Protein AF-A0A1X0HS74-F1 (afdb_monomer_lite)

pLDDT: mean 95.45, std 2.91, range [83.06, 98.19]

Organism: NCBI:txid590652

InterPro domains:
  IPR009014 Transketolase C-terminal/Pyruvate-ferredoxin oxidoreductase domain II [G3DSA:3.40.50.920] (49-81)
  IPR009014 Transketolase C-terminal/Pyruvate-ferredoxin oxidoreductase domain II [SSF52922] (53-80)
  IPR029061 Thiamin diphosphate-binding fold [SSF52518] (2-59)

Structure (mmCIF, N/CA/C/O backbone):
data_AF-A0A1X0HS74-F1
#
_entry.id   AF-A0A1X0HS74-F1
#
loop_
_atom_site.group_PDB
_atom_site.id
_atom_site.type_symbol
_atom_site.label_atom_id
_atom_site.label_alt_id
_atom_site.label_comp_id
_atom_site.label_asym_id
_atom_site.label_entity_id
_atom_site.label_seq_id
_atom_site.pdbx_PDB_ins_code
_atom_site.Cartn_x
_atom_site.Cartn_y
_atom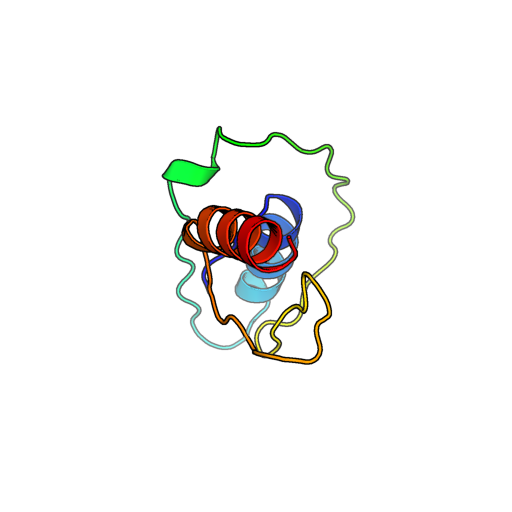_site.Cartn_z
_atom_site.occupancy
_atom_site.B_iso_or_equiv
_atom_site.auth_seq_id
_atom_site.auth_comp_id
_atom_site.auth_asym_id
_atom_site.auth_atom_id
_atom_site.pdbx_PDB_model_num
ATOM 1 N N . LEU A 1 1 ? 0.073 3.756 -7.728 1.00 94.06 1 LEU A N 1
ATOM 2 C CA . LEU A 1 1 ? 0.196 3.058 -6.423 1.00 94.06 1 LEU A CA 1
ATOM 3 C C . LEU A 1 1 ? 0.692 4.025 -5.355 1.00 94.06 1 LEU A C 1
ATOM 5 O O . LEU A 1 1 ? 1.518 4.873 -5.674 1.00 94.06 1 LEU A O 1
ATOM 9 N N . VAL A 1 2 ? 0.192 3.921 -4.117 1.00 96.88 2 VAL A N 1
ATOM 10 C CA . VAL A 1 2 ? 0.589 4.798 -2.994 1.00 96.88 2 VAL A CA 1
ATOM 11 C C . VAL A 1 2 ? 0.781 3.956 -1.718 1.00 96.88 2 VAL A C 1
ATOM 13 O O . VAL A 1 2 ? -0.204 3.656 -1.035 1.00 96.88 2 VAL A O 1
ATOM 16 N N . PRO A 1 3 ? 2.010 3.519 -1.383 1.00 96.38 3 PRO A N 1
ATOM 17 C CA . PRO A 1 3 ? 2.245 2.639 -0.242 1.00 96.38 3 PRO A CA 1
ATOM 18 C C . PRO A 1 3 ? 2.091 3.372 1.096 1.00 96.38 3 PRO A C 1
ATOM 20 O O . PRO A 1 3 ? 2.361 4.566 1.207 1.00 96.38 3 PRO A O 1
ATOM 23 N N . SER A 1 4 ? 1.694 2.634 2.136 1.00 95.25 4 SER A N 1
ATOM 24 C CA . SER A 1 4 ? 1.469 3.185 3.483 1.00 95.25 4 SER A CA 1
ATOM 25 C C . SER A 1 4 ? 2.361 2.578 4.578 1.00 95.25 4 SER A C 1
ATOM 27 O O . SER A 1 4 ? 2.217 2.923 5.748 1.00 95.25 4 SER A O 1
ATOM 29 N N . SER A 1 5 ? 3.245 1.638 4.233 1.00 94.31 5 SER A N 1
ATOM 30 C CA . SER A 1 5 ? 4.224 1.033 5.148 1.00 94.31 5 SER A CA 1
ATOM 31 C C . SER A 1 5 ? 5.467 0.565 4.378 1.00 94.31 5 SER A C 1
ATOM 33 O O . SER A 1 5 ? 5.353 0.328 3.173 1.00 94.31 5 SER A O 1
ATOM 35 N N . PRO A 1 6 ? 6.626 0.377 5.041 1.00 95.12 6 PRO A N 1
ATOM 36 C CA . PRO A 1 6 ? 7.832 -0.151 4.400 1.00 95.12 6 PRO A CA 1
ATOM 37 C C . PRO A 1 6 ? 7.600 -1.484 3.674 1.00 95.12 6 PRO A C 1
ATOM 39 O O . PRO A 1 6 ? 7.947 -1.611 2.504 1.00 95.12 6 PRO A O 1
ATOM 42 N N . ALA A 1 7 ? 6.919 -2.441 4.313 1.00 94.19 7 ALA A N 1
ATOM 43 C CA . ALA A 1 7 ? 6.615 -3.736 3.697 1.00 94.19 7 ALA A CA 1
ATOM 44 C C . ALA A 1 7 ? 5.730 -3.613 2.443 1.00 94.19 7 ALA A C 1
ATOM 46 O O . ALA A 1 7 ? 5.937 -4.323 1.461 1.00 94.19 7 ALA A O 1
ATOM 47 N N . ARG A 1 8 ? 4.762 -2.683 2.446 1.00 94.81 8 ARG A N 1
ATOM 48 C CA . ARG A 1 8 ? 3.938 -2.409 1.259 1.00 94.81 8 ARG A CA 1
ATOM 49 C C . ARG A 1 8 ? 4.732 -1.708 0.173 1.00 94.81 8 ARG A C 1
ATOM 51 O O . ARG A 1 8 ? 4.566 -2.055 -0.986 1.00 94.81 8 ARG A O 1
ATOM 58 N N . ALA A 1 9 ? 5.577 -0.744 0.537 1.00 96.12 9 ALA A N 1
ATOM 59 C CA . ALA A 1 9 ? 6.436 -0.051 -0.413 1.00 96.12 9 ALA A CA 1
ATOM 60 C C . ALA A 1 9 ? 7.335 -1.046 -1.153 1.00 96.12 9 ALA A C 1
ATOM 62 O O . ALA A 1 9 ? 7.347 -1.033 -2.375 1.00 96.12 9 ALA A O 1
ATOM 63 N N . TYR A 1 10 ? 7.976 -1.962 -0.424 1.00 96.38 10 TYR A N 1
ATOM 64 C CA . TYR A 1 10 ? 8.807 -3.016 -1.002 1.00 96.38 10 TYR A CA 1
ATOM 65 C C . TYR A 1 10 ? 8.037 -3.902 -1.987 1.00 96.38 10 TYR A C 1
ATOM 67 O O . TYR A 1 10 ? 8.352 -3.933 -3.174 1.00 96.38 10 TYR A O 1
ATOM 75 N N . GLY A 1 11 ? 6.987 -4.581 -1.519 1.00 97.19 11 GLY A N 1
ATOM 76 C CA . GLY A 1 11 ? 6.313 -5.570 -2.356 1.00 97.19 11 GLY A CA 1
ATOM 77 C C . GLY A 1 11 ? 5.508 -4.972 -3.511 1.00 97.19 11 GLY A C 1
ATOM 78 O O . GLY A 1 11 ? 5.429 -5.588 -4.573 1.00 97.19 11 GLY A O 1
ATOM 79 N N . LEU A 1 12 ? 4.932 -3.774 -3.336 1.00 97.50 12 LEU A N 1
ATOM 80 C CA . LEU A 1 12 ? 4.214 -3.080 -4.411 1.00 97.50 12 LEU A CA 1
ATOM 81 C C . LEU A 1 12 ? 5.169 -2.467 -5.438 1.00 97.50 12 LEU A C 1
ATOM 83 O O . LEU A 1 12 ? 4.816 -2.419 -6.609 1.00 97.50 12 LEU A O 1
ATOM 87 N N . LEU A 1 13 ? 6.356 -2.002 -5.030 1.00 97.81 13 LEU A N 1
ATOM 88 C CA . LEU A 1 13 ? 7.348 -1.486 -5.974 1.00 97.81 13 LEU A CA 1
ATOM 89 C C . LEU A 1 13 ? 7.922 -2.614 -6.834 1.00 97.81 13 LEU A C 1
ATOM 91 O O . LEU A 1 13 ? 8.016 -2.451 -8.044 1.00 97.81 13 LEU A O 1
ATOM 95 N N . LEU A 1 14 ? 8.241 -3.768 -6.237 1.00 98.12 14 LEU A N 1
ATOM 96 C CA . LEU A 1 14 ? 8.668 -4.944 -7.004 1.00 98.12 14 LEU A CA 1
ATOM 97 C C . LEU A 1 14 ? 7.604 -5.371 -8.018 1.00 98.12 14 LEU A C 1
ATOM 99 O O . LEU A 1 14 ? 7.921 -5.605 -9.177 1.00 98.12 14 LEU A O 1
ATOM 103 N N . ALA A 1 15 ? 6.338 -5.420 -7.599 1.00 98.06 15 ALA A N 1
ATOM 104 C CA . ALA A 1 15 ? 5.241 -5.743 -8.503 1.00 98.06 15 ALA A CA 1
ATOM 105 C C . ALA A 1 15 ? 5.069 -4.691 -9.613 1.00 98.06 15 ALA A C 1
ATOM 107 O 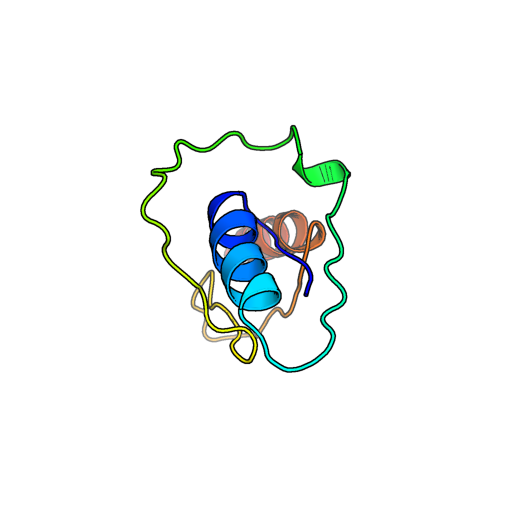O . ALA A 1 15 ? 4.831 -5.060 -10.752 1.00 98.06 15 ALA A O 1
ATOM 108 N N . ALA A 1 16 ? 5.243 -3.402 -9.306 1.00 98.19 16 ALA A N 1
ATOM 109 C CA . ALA A 1 16 ? 5.182 -2.324 -10.293 1.00 98.19 16 ALA A CA 1
ATOM 110 C C . ALA A 1 16 ? 6.326 -2.366 -11.319 1.00 98.19 16 ALA A C 1
ATOM 112 O O . ALA A 1 16 ? 6.131 -1.944 -12.451 1.00 98.19 16 ALA A O 1
ATOM 113 N N . ILE A 1 17 ? 7.512 -2.840 -10.922 1.00 98.00 17 ILE A N 1
ATOM 114 C CA . ILE A 1 17 ? 8.654 -3.047 -11.827 1.00 98.00 17 ILE A CA 1
ATOM 115 C C . ILE A 1 17 ? 8.380 -4.204 -12.795 1.00 98.00 17 ILE A C 1
ATOM 117 O O . ILE A 1 17 ? 8.777 -4.130 -13.955 1.00 98.00 17 ILE A O 1
ATOM 121 N N . ASP A 1 18 ? 7.721 -5.261 -12.314 1.00 97.50 18 ASP A N 1
ATOM 122 C CA . ASP A 1 18 ? 7.418 -6.465 -13.095 1.00 97.50 18 ASP A CA 1
ATOM 123 C C . ASP A 1 18 ? 6.168 -6.307 -13.995 1.00 97.50 18 ASP A C 1
ATOM 125 O O . ASP A 1 18 ? 5.897 -7.180 -14.823 1.00 97.50 18 ASP A O 1
ATOM 129 N N . ASP A 1 19 ? 5.392 -5.230 -13.832 1.00 97.69 19 ASP A N 1
ATOM 130 C CA . ASP A 1 19 ? 4.127 -5.020 -14.541 1.00 97.69 19 ASP A CA 1
ATOM 131 C C . ASP A 1 19 ? 4.354 -4.674 -16.031 1.00 97.69 19 ASP A C 1
ATOM 133 O O . ASP A 1 19 ? 5.228 -3.859 -16.350 1.00 97.69 19 ASP A O 1
ATOM 137 N N . PRO A 1 20 ? 3.606 -5.288 -16.973 1.00 97.81 20 PRO A N 1
ATOM 138 C CA . PRO A 1 20 ? 3.735 -4.980 -18.397 1.00 97.81 20 PRO A CA 1
ATOM 139 C C . PRO A 1 20 ? 3.226 -3.578 -18.773 1.00 97.81 20 PRO A C 1
ATOM 141 O O . PRO A 1 20 ? 3.594 -3.075 -19.838 1.00 97.81 20 PRO A O 1
ATOM 144 N N . ASP A 1 21 ? 2.394 -2.957 -17.934 1.00 97.94 21 ASP A N 1
ATOM 145 C CA . ASP A 1 21 ? 1.822 -1.634 -18.142 1.00 97.94 21 ASP A CA 1
ATOM 146 C C . ASP A 1 21 ? 2.602 -0.550 -17.368 1.00 97.94 21 ASP A C 1
ATOM 148 O O . ASP A 1 21 ? 3.216 -0.802 -16.330 1.00 97.94 21 ASP A O 1
ATOM 152 N N . PRO A 1 22 ? 2.603 0.713 -17.835 1.00 97.94 22 PRO A N 1
ATOM 153 C CA . PRO A 1 22 ? 3.285 1.790 -17.127 1.00 97.94 22 PRO A CA 1
ATOM 154 C C . PRO A 1 22 ? 2.631 2.087 -15.768 1.00 97.94 22 PRO A C 1
ATOM 156 O O . PRO A 1 22 ? 1.465 2.480 -15.691 1.00 97.94 22 PRO A O 1
ATOM 159 N N . VAL A 1 23 ? 3.420 2.012 -14.691 1.00 98.00 23 VAL A N 1
ATOM 160 C CA . VAL A 1 23 ? 2.949 2.266 -13.322 1.00 98.00 23 VAL A CA 1
ATOM 161 C C . VAL A 1 2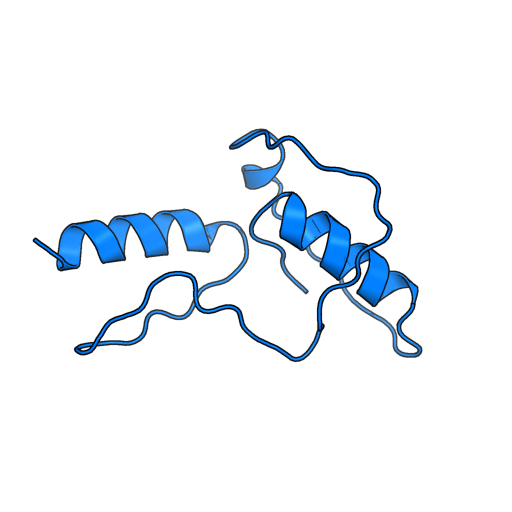3 ? 3.499 3.578 -12.757 1.00 98.00 23 VAL A C 1
ATOM 163 O O . VAL A 1 23 ? 4.706 3.801 -12.690 1.00 98.00 23 VAL A O 1
ATOM 166 N N . ILE A 1 24 ? 2.606 4.437 -12.251 1.00 98.12 24 ILE A N 1
ATOM 167 C CA . ILE A 1 24 ? 2.982 5.602 -11.436 1.00 98.12 24 ILE A CA 1
ATOM 168 C C . ILE A 1 24 ? 3.018 5.195 -9.960 1.00 98.12 24 ILE A C 1
ATOM 170 O O . ILE A 1 24 ? 1.991 4.835 -9.369 1.00 98.12 24 ILE A O 1
ATOM 174 N N . PHE A 1 25 ? 4.195 5.299 -9.345 1.00 98.06 25 PHE A N 1
ATOM 175 C CA . PHE A 1 25 ? 4.420 5.008 -7.931 1.00 98.06 25 PHE A CA 1
ATOM 176 C C . PHE A 1 25 ? 4.644 6.310 -7.149 1.00 98.06 25 PHE A C 1
ATOM 178 O O . PHE A 1 25 ? 5.599 7.037 -7.402 1.00 98.06 25 PHE A O 1
ATOM 185 N N . LEU A 1 26 ? 3.737 6.641 -6.225 1.00 97.81 26 LEU A N 1
ATOM 186 C CA . LEU A 1 26 ? 3.797 7.876 -5.441 1.00 97.81 26 LEU A CA 1
ATOM 187 C C . LEU A 1 26 ? 4.279 7.562 -4.029 1.00 97.81 26 LEU A C 1
ATOM 189 O O . LEU A 1 26 ? 3.531 6.992 -3.238 1.00 97.81 26 LEU A O 1
ATOM 193 N N . GLU A 1 27 ? 5.505 7.960 -3.704 1.00 96.94 27 GLU A N 1
ATOM 194 C CA . GLU A 1 27 ? 6.128 7.710 -2.402 1.00 96.94 27 GLU A CA 1
ATOM 195 C C . GLU A 1 27 ? 5.813 8.852 -1.421 1.00 96.94 27 GLU A C 1
ATOM 197 O O . GLU A 1 27 ? 6.312 9.970 -1.594 1.00 96.94 27 GLU A O 1
ATOM 202 N N . PRO A 1 28 ? 4.983 8.635 -0.378 1.00 94.62 28 PRO A N 1
ATOM 203 C CA . PRO A 1 28 ? 4.638 9.705 0.548 1.00 94.62 28 PRO A CA 1
ATOM 204 C C . PRO A 1 28 ? 5.854 10.068 1.405 1.00 94.62 28 PRO A C 1
ATOM 206 O O . PRO A 1 28 ? 6.207 9.346 2.338 1.00 94.62 28 PRO A O 1
ATOM 209 N N . THR A 1 29 ? 6.466 11.221 1.132 1.00 93.69 29 THR A N 1
ATOM 210 C CA . THR A 1 29 ? 7.716 11.663 1.780 1.00 93.69 29 THR A CA 1
ATOM 211 C C . THR A 1 29 ? 7.639 11.688 3.306 1.00 93.69 29 THR A C 1
ATOM 213 O O . THR A 1 29 ? 8.620 11.389 3.987 1.00 93.69 29 THR A O 1
ATOM 216 N N . ARG A 1 30 ? 6.451 11.970 3.856 1.00 93.69 30 ARG A N 1
ATOM 217 C CA . ARG A 1 30 ? 6.177 11.947 5.300 1.00 93.69 30 ARG A CA 1
ATOM 218 C C . ARG A 1 30 ? 6.463 10.584 5.949 1.00 93.69 30 ARG A C 1
ATOM 220 O O . ARG A 1 30 ? 6.794 10.547 7.127 1.00 93.69 30 ARG A O 1
ATOM 227 N N . LEU A 1 31 ? 6.347 9.479 5.208 1.00 93.31 31 LEU A N 1
ATOM 228 C CA . LEU A 1 31 ? 6.492 8.124 5.747 1.00 93.31 31 LEU A CA 1
ATOM 229 C C . LEU A 1 31 ? 7.940 7.619 5.801 1.00 93.31 31 LEU A C 1
ATOM 231 O O . LEU A 1 31 ? 8.210 6.724 6.599 1.00 93.31 31 LEU A O 1
ATOM 235 N N . TYR A 1 32 ? 8.880 8.193 5.037 1.00 92.56 32 TYR A N 1
ATOM 236 C CA . TYR A 1 32 ? 10.250 7.657 4.920 1.00 92.56 32 TYR A CA 1
ATOM 237 C C . TYR A 1 32 ? 10.981 7.471 6.253 1.00 92.56 32 TYR A C 1
ATOM 239 O O . TYR A 1 32 ? 11.811 6.578 6.382 1.00 92.56 32 TYR A O 1
ATOM 247 N N . ARG A 1 33 ? 10.712 8.338 7.234 1.00 91.12 33 ARG A N 1
ATOM 248 C CA . ARG A 1 33 ? 11.409 8.348 8.533 1.00 91.12 33 ARG A CA 1
ATOM 249 C C . ARG A 1 33 ? 10.472 8.143 9.720 1.00 91.12 33 ARG A C 1
ATOM 251 O O . ARG A 1 33 ? 10.898 8.297 10.857 1.00 91.12 33 ARG A O 1
ATOM 258 N N . MET A 1 34 ? 9.200 7.842 9.460 1.00 88.88 34 MET A N 1
ATOM 259 C CA . MET A 1 34 ? 8.173 7.833 10.500 1.00 88.88 34 MET A CA 1
ATOM 260 C C . MET A 1 34 ? 8.161 6.533 11.307 1.00 88.88 34 MET A C 1
ATOM 262 O O . MET A 1 34 ? 8.009 6.582 12.521 1.00 88.88 34 MET A O 1
ATOM 266 N N . ASN A 1 35 ? 8.302 5.377 10.651 1.00 83.06 35 ASN A N 1
ATOM 267 C CA . ASN A 1 35 ? 8.202 4.080 11.319 1.00 83.06 35 ASN A CA 1
ATOM 268 C C . ASN A 1 35 ? 9.144 3.044 10.676 1.00 83.06 35 ASN A C 1
ATOM 270 O O . ASN A 1 35 ? 8.730 2.350 9.741 1.00 83.06 35 ASN A O 1
ATOM 274 N N . PRO A 1 36 ? 10.413 2.958 11.116 1.00 86.75 36 PRO A N 1
ATOM 275 C CA . PRO A 1 36 ? 11.341 1.951 10.618 1.00 86.75 36 PRO A CA 1
ATOM 276 C C . PRO A 1 36 ? 10.849 0.551 10.999 1.00 86.75 36 PRO A C 1
ATOM 278 O O . PRO A 1 36 ? 10.450 0.306 12.135 1.00 86.75 36 PRO A O 1
ATOM 281 N N . GLN A 1 37 ? 10.879 -0.372 10.041 1.00 88.25 37 GLN A N 1
ATOM 282 C CA . GLN A 1 37 ? 10.450 -1.756 10.236 1.00 88.25 37 GLN A CA 1
ATOM 283 C C . GLN A 1 37 ? 11.542 -2.690 9.712 1.00 88.25 37 GLN A C 1
ATOM 285 O O . GLN A 1 37 ? 12.072 -2.427 8.629 1.00 88.25 37 GLN A O 1
ATOM 290 N N . PRO A 1 38 ? 11.891 -3.764 10.444 1.00 90.44 38 PRO A N 1
ATOM 291 C CA . PRO A 1 38 ? 12.758 -4.795 9.901 1.00 90.44 38 PRO A CA 1
ATOM 292 C C . PRO A 1 38 ? 12.072 -5.427 8.689 1.00 90.44 38 PRO A C 1
ATOM 294 O O . PRO A 1 38 ? 10.896 -5.789 8.747 1.00 90.44 38 PRO A O 1
ATOM 297 N N . LEU A 1 39 ? 12.811 -5.538 7.592 1.00 92.19 39 LEU A N 1
ATOM 298 C CA . LEU A 1 39 ? 12.321 -6.083 6.337 1.00 92.19 39 LEU A CA 1
ATOM 299 C C . LEU A 1 39 ? 13.329 -7.110 5.822 1.00 92.19 39 LEU A C 1
ATOM 301 O O . LEU A 1 39 ? 14.526 -6.830 5.782 1.00 92.19 39 LEU A O 1
ATOM 305 N N . ALA A 1 40 ? 12.841 -8.294 5.461 1.00 93.69 40 ALA A N 1
ATOM 306 C CA . ALA A 1 40 ? 13.637 -9.291 4.760 1.00 93.69 40 ALA A CA 1
ATOM 307 C C . ALA A 1 40 ? 13.629 -8.981 3.260 1.00 93.69 40 ALA A C 1
ATOM 309 O O . ALA A 1 40 ? 12.586 -8.631 2.712 1.00 93.69 40 ALA A O 1
ATOM 310 N N . ASP A 1 41 ? 14.776 -9.134 2.605 1.00 94.25 41 ASP A N 1
ATOM 311 C CA . ASP A 1 41 ? 14.871 -9.048 1.148 1.00 94.25 41 ASP A CA 1
ATOM 312 C C . ASP A 1 41 ? 14.517 -10.411 0.531 1.00 94.25 41 ASP A C 1
ATOM 314 O O . ASP A 1 41 ? 15.382 -11.203 0.166 1.00 94.25 41 ASP A O 1
ATOM 318 N N . ASP A 1 42 ? 13.223 -10.736 0.540 1.00 95.62 42 ASP A N 1
ATOM 319 C CA . ASP A 1 42 ? 12.665 -12.034 0.133 1.00 95.62 42 ASP A CA 1
ATOM 320 C C . ASP A 1 42 ? 12.067 -12.028 -1.286 1.00 95.62 42 ASP A C 1
ATOM 322 O O . ASP A 1 42 ? 11.478 -13.013 -1.737 1.00 95.62 42 ASP A O 1
ATOM 326 N N . ALA A 1 43 ? 12.210 -10.907 -1.990 1.00 95.62 43 ALA A N 1
ATOM 327 C CA . ALA A 1 43 ? 11.647 -10.622 -3.299 1.00 95.62 43 ALA A CA 1
ATOM 328 C C . ALA A 1 43 ? 10.123 -10.835 -3.368 1.00 95.62 43 ALA A C 1
ATOM 330 O O . ALA A 1 43 ? 9.572 -11.145 -4.429 1.00 95.62 43 ALA A O 1
ATOM 331 N N . ARG A 1 44 ? 9.402 -10.689 -2.253 1.00 96.31 44 ARG A N 1
ATOM 332 C CA . ARG A 1 44 ? 7.955 -10.891 -2.229 1.00 96.31 44 ARG A CA 1
ATOM 333 C C . ARG A 1 44 ? 7.213 -9.729 -2.886 1.00 96.31 44 ARG A C 1
ATOM 335 O O . ARG A 1 44 ? 7.243 -8.600 -2.404 1.00 96.31 44 ARG A O 1
ATOM 342 N N . ARG A 1 45 ? 6.455 -10.037 -3.942 1.00 97.44 45 ARG A N 1
ATOM 343 C CA . ARG A 1 45 ? 5.530 -9.104 -4.606 1.00 97.44 45 ARG A CA 1
ATOM 344 C C . ARG A 1 45 ? 4.208 -9.020 -3.849 1.00 97.44 45 ARG A C 1
ATOM 346 O O . ARG A 1 45 ? 3.795 -9.971 -3.179 1.00 97.44 45 ARG A O 1
ATOM 353 N N . LEU A 1 46 ? 3.528 -7.888 -3.989 1.00 96.94 46 LEU A N 1
ATOM 354 C CA . LEU A 1 46 ? 2.161 -7.689 -3.513 1.00 96.94 46 LEU A CA 1
ATOM 355 C C . LEU A 1 46 ? 1.211 -7.425 -4.690 1.00 96.94 46 LEU A C 1
ATOM 357 O O . LEU A 1 46 ? 1.646 -6.855 -5.687 1.00 96.94 46 LEU A O 1
ATOM 361 N N . PRO A 1 47 ? -0.072 -7.815 -4.584 1.00 96.38 47 PRO A N 1
ATOM 362 C CA . PRO A 1 47 ? -1.052 -7.570 -5.640 1.00 96.38 47 PRO A CA 1
ATOM 363 C C . PRO A 1 47 ? -1.300 -6.066 -5.830 1.00 96.38 47 PRO A C 1
ATOM 365 O O . PRO A 1 47 ? -1.467 -5.336 -4.849 1.00 96.38 47 PRO A O 1
ATOM 368 N N . LEU A 1 48 ? -1.323 -5.606 -7.085 1.00 95.38 48 LEU A N 1
ATOM 369 C CA . LEU A 1 48 ? -1.493 -4.187 -7.436 1.00 95.38 48 LEU A CA 1
ATOM 370 C C . LEU A 1 48 ? -2.959 -3.735 -7.478 1.00 95.38 48 LEU A C 1
ATOM 372 O O . LEU A 1 48 ? -3.254 -2.561 -7.262 1.00 95.38 48 LEU A O 1
ATOM 3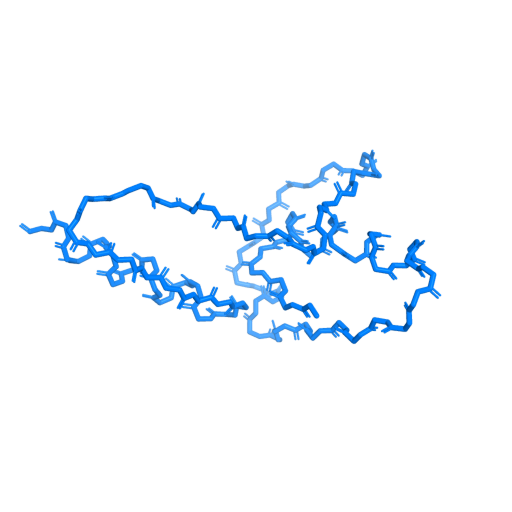76 N N . ASP A 1 49 ? -3.868 -4.668 -7.735 1.00 92.12 49 ASP A N 1
ATOM 377 C CA . ASP A 1 49 ? -5.304 -4.479 -7.957 1.00 92.12 49 ASP A CA 1
ATOM 378 C C . ASP A 1 49 ? -6.154 -4.778 -6.710 1.00 92.12 49 ASP A C 1
ATOM 380 O O . ASP A 1 49 ? -7.380 -4.860 -6.775 1.00 92.12 49 ASP A O 1
ATOM 384 N N . SER A 1 50 ? -5.503 -4.936 -5.558 1.00 93.50 50 SER A N 1
ATOM 385 C CA . SER A 1 50 ? -6.140 -5.353 -4.313 1.00 93.50 50 SER A CA 1
ATOM 386 C C . SER A 1 50 ? -5.959 -4.316 -3.207 1.00 93.50 50 SER A C 1
ATOM 388 O O . SER A 1 50 ? -4.896 -3.712 -3.045 1.00 93.50 50 SER A O 1
ATOM 390 N N . CYS A 1 51 ? -7.003 -4.128 -2.398 1.00 94.25 51 CYS A N 1
ATOM 391 C CA . CYS A 1 51 ? -6.910 -3.367 -1.158 1.00 94.25 51 CYS A CA 1
ATOM 392 C C . CYS A 1 51 ? -6.492 -4.272 0.013 1.00 94.25 51 CYS A C 1
ATOM 394 O O . CYS A 1 51 ? -6.610 -5.495 -0.038 1.00 94.25 51 CYS A O 1
ATOM 396 N N . PHE A 1 52 ? -6.001 -3.657 1.090 1.00 94.75 52 PHE A N 1
ATOM 397 C CA . PHE A 1 52 ? -5.633 -4.361 2.316 1.00 94.75 52 PHE A CA 1
ATOM 398 C C . PHE A 1 52 ? -6.574 -3.957 3.446 1.00 94.75 52 PHE A C 1
ATOM 400 O O . PHE A 1 52 ? -6.635 -2.780 3.808 1.00 94.75 52 PHE A O 1
ATOM 407 N N . THR A 1 53 ? -7.240 -4.932 4.060 1.00 96.31 53 THR A N 1
ATOM 408 C CA . THR A 1 53 ? -7.978 -4.713 5.308 1.00 96.31 53 THR A CA 1
ATOM 409 C C . THR A 1 53 ? -6.990 -4.643 6.465 1.00 96.31 53 THR A C 1
ATOM 411 O O . THR A 1 53 ? -6.299 -5.613 6.766 1.00 96.31 53 THR A O 1
ATOM 414 N N . LEU A 1 54 ? -6.884 -3.473 7.098 1.00 95.75 54 LEU A N 1
ATOM 415 C CA . LEU A 1 54 ? -5.940 -3.244 8.203 1.00 95.75 54 LEU A CA 1
ATOM 416 C C . LEU A 1 54 ? -6.560 -3.474 9.579 1.00 95.75 54 LEU A C 1
ATOM 418 O O . LEU A 1 54 ? -5.844 -3.717 10.545 1.00 95.75 54 LEU A O 1
ATOM 422 N N . ARG A 1 55 ? -7.882 -3.346 9.658 1.00 96.19 55 ARG A N 1
ATOM 423 C CA . ARG A 1 55 ? -8.685 -3.515 10.861 1.00 96.19 55 ARG A CA 1
ATOM 424 C C . ARG A 1 55 ? -10.083 -3.944 10.433 1.00 96.19 55 ARG A C 1
ATOM 426 O O . ARG A 1 55 ? -10.663 -3.303 9.559 1.00 96.19 55 ARG A O 1
ATOM 433 N N . GLU A 1 56 ? -10.607 -4.995 11.049 1.00 96.81 56 GLU A N 1
ATOM 434 C CA . GLU A 1 56 ? -12.004 -5.398 10.872 1.00 96.81 56 GLU A CA 1
ATOM 435 C C . GLU A 1 56 ? -12.947 -4.544 11.734 1.00 96.81 56 GLU A C 1
ATOM 437 O O . GLU A 1 56 ? -12.557 -4.012 12.777 1.00 96.81 56 GLU A O 1
ATOM 442 N N . GLY A 1 57 ? -14.195 -4.406 11.289 1.00 95.81 57 GLY A N 1
ATOM 443 C CA . GLY A 1 57 ? -15.248 -3.661 11.974 1.00 95.81 57 GLY A CA 1
ATOM 444 C C . GLY A 1 57 ? -16.620 -3.965 11.369 1.00 95.81 57 GLY A C 1
ATOM 445 O O . GLY A 1 57 ? -16.695 -4.494 10.261 1.00 95.81 57 GLY A O 1
ATOM 446 N N . GLY A 1 58 ? -17.691 -3.654 12.105 1.00 97.06 58 GLY A N 1
ATOM 447 C CA . GLY A 1 58 ? -19.073 -3.941 11.691 1.00 97.06 58 GLY A CA 1
ATOM 448 C C . GLY A 1 58 ? -19.918 -2.712 11.346 1.00 97.06 58 GLY A C 1
ATOM 449 O O . GLY A 1 58 ? -20.869 -2.836 10.582 1.00 97.06 58 GLY A O 1
ATOM 450 N N . ASP A 1 59 ? -19.574 -1.535 11.874 1.00 97.69 59 ASP A N 1
ATOM 451 C CA . ASP A 1 59 ? -20.467 -0.366 11.823 1.00 97.69 59 ASP A CA 1
ATOM 452 C C . ASP A 1 59 ? -20.209 0.557 10.625 1.00 97.69 59 ASP A C 1
ATOM 454 O O . ASP A 1 59 ? -21.124 1.203 10.115 1.00 97.69 59 ASP A O 1
ATOM 458 N N . LEU A 1 60 ? -18.953 0.653 10.177 1.00 96.44 60 LEU A N 1
ATOM 459 C CA . LEU A 1 60 ? -18.532 1.553 9.103 1.00 96.44 60 LEU A CA 1
ATOM 460 C C . LEU A 1 60 ? -17.238 1.082 8.431 1.00 96.44 60 LEU A C 1
ATOM 462 O O . LEU A 1 60 ? -16.420 0.382 9.027 1.00 96.44 60 LEU A O 1
ATOM 466 N N . THR A 1 61 ? -17.031 1.519 7.188 1.00 97.56 61 THR A N 1
ATOM 467 C CA . THR A 1 61 ? -15.812 1.258 6.411 1.00 97.56 61 THR A CA 1
ATOM 468 C C . THR A 1 61 ? -15.013 2.545 6.233 1.00 97.56 61 THR A C 1
ATOM 470 O O . THR A 1 61 ? -15.526 3.536 5.718 1.00 97.56 61 THR A O 1
ATOM 473 N N . LEU A 1 62 ? -13.737 2.521 6.622 1.00 97.81 62 LEU A N 1
ATOM 474 C CA . LEU A 1 62 ? -12.795 3.615 6.386 1.00 97.81 62 LEU A CA 1
ATOM 475 C C . LEU A 1 62 ? -11.855 3.250 5.233 1.00 97.81 62 LEU A C 1
ATOM 477 O O . LEU A 1 62 ? -11.110 2.276 5.328 1.00 97.81 62 LEU A O 1
ATOM 481 N N . VAL A 1 63 ? -11.864 4.048 4.164 1.00 97.69 63 VAL A N 1
ATOM 482 C CA . VAL A 1 63 ? -10.985 3.873 2.995 1.00 97.69 63 VAL A CA 1
ATOM 483 C C . VAL A 1 63 ? -9.934 4.979 2.981 1.00 97.69 63 VAL A C 1
ATOM 485 O O . VAL A 1 63 ? -10.264 6.156 3.106 1.00 97.69 63 VAL A O 1
ATOM 488 N N . SER A 1 64 ? -8.660 4.605 2.858 1.00 97.31 64 SER A N 1
ATOM 489 C CA . SER A 1 64 ? -7.518 5.525 2.926 1.00 97.31 64 SER A CA 1
ATOM 490 C C . SER A 1 64 ? -6.296 4.922 2.227 1.00 97.31 64 SER A C 1
ATOM 492 O O . SER A 1 64 ? -6.246 3.713 1.996 1.00 97.31 64 SER A O 1
ATOM 494 N N . TRP A 1 65 ? -5.300 5.744 1.896 1.00 96.88 65 TRP A N 1
ATOM 495 C CA . TRP A 1 65 ? -4.056 5.315 1.246 1.00 96.88 65 TRP A CA 1
ATOM 496 C C . TRP A 1 65 ? -2.873 6.197 1.651 1.00 96.88 65 TRP A C 1
ATOM 498 O O . TRP A 1 65 ? -3.035 7.271 2.225 1.00 96.88 65 TRP A O 1
ATOM 508 N N . GLY A 1 66 ? -1.652 5.753 1.347 1.00 95.94 66 GLY A N 1
ATOM 509 C CA . GLY A 1 66 ? -0.454 6.539 1.624 1.00 95.94 66 GLY A CA 1
ATOM 510 C C . GLY A 1 66 ? -0.334 6.964 3.088 1.00 95.94 66 GLY A C 1
ATOM 511 O O . GLY A 1 66 ? -0.575 6.182 4.007 1.00 95.94 66 GLY A O 1
ATOM 512 N N . ALA A 1 67 ? 0.044 8.222 3.306 1.00 95.50 67 ALA A N 1
ATOM 513 C CA . ALA A 1 67 ? 0.299 8.730 4.645 1.00 95.50 67 ALA A CA 1
ATOM 514 C C . ALA A 1 67 ? -0.966 8.875 5.506 1.00 95.50 67 ALA A C 1
ATOM 516 O O . ALA A 1 67 ? -0.840 8.745 6.721 1.00 95.50 67 ALA A O 1
ATOM 517 N N . SER A 1 68 ? -2.147 9.096 4.906 1.00 96.19 68 SER A N 1
ATOM 518 C CA . SER A 1 68 ? -3.406 9.292 5.644 1.00 96.19 68 SER A CA 1
ATOM 519 C C . SER A 1 68 ? -3.902 8.028 6.339 1.00 96.19 68 SER A C 1
ATOM 521 O O . SER A 1 68 ? -4.751 8.111 7.221 1.00 96.19 68 SER A O 1
ATOM 523 N N . VAL A 1 69 ? -3.368 6.853 5.983 1.00 96.31 69 VAL A N 1
ATOM 524 C CA . VAL A 1 69 ? -3.675 5.586 6.665 1.00 96.31 69 VAL A CA 1
ATOM 525 C C . VAL A 1 69 ? -3.378 5.677 8.160 1.00 96.31 69 VAL A C 1
ATOM 527 O O . VAL A 1 69 ? -4.109 5.094 8.955 1.00 96.31 69 VAL A O 1
ATOM 530 N N . HIS A 1 70 ? -2.349 6.432 8.552 1.00 94.38 70 HIS A N 1
ATOM 531 C CA . HIS A 1 70 ? -2.002 6.611 9.957 1.00 94.38 70 HIS A CA 1
ATOM 532 C C . HIS A 1 70 ? -3.105 7.351 10.727 1.00 94.38 70 HIS A C 1
ATOM 534 O O . HIS A 1 70 ? -3.595 6.847 11.735 1.00 94.38 70 HIS A O 1
ATOM 540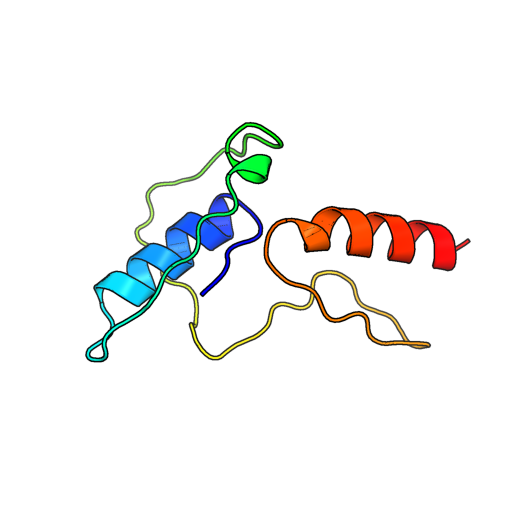 N N . GLU A 1 71 ? -3.560 8.501 10.226 1.00 95.88 71 GLU A N 1
ATOM 541 C CA . GLU A 1 71 ? -4.671 9.249 10.821 1.00 95.88 71 GLU A CA 1
ATOM 542 C C . GLU A 1 71 ? -5.976 8.454 10.783 1.00 95.88 71 GLU A C 1
ATOM 544 O O . GLU A 1 71 ? -6.748 8.486 11.738 1.00 95.88 71 GLU A O 1
ATOM 549 N N . THR A 1 72 ? -6.220 7.706 9.704 1.00 97.81 72 THR A N 1
ATOM 550 C CA . THR A 1 72 ? -7.397 6.840 9.595 1.00 97.81 72 THR A CA 1
ATOM 551 C C . THR A 1 72 ? -7.400 5.762 10.679 1.00 97.81 72 THR A C 1
ATOM 553 O O . THR A 1 72 ? -8.442 5.537 11.287 1.00 97.81 72 THR A O 1
ATOM 556 N N . GLN A 1 73 ? -6.258 5.130 1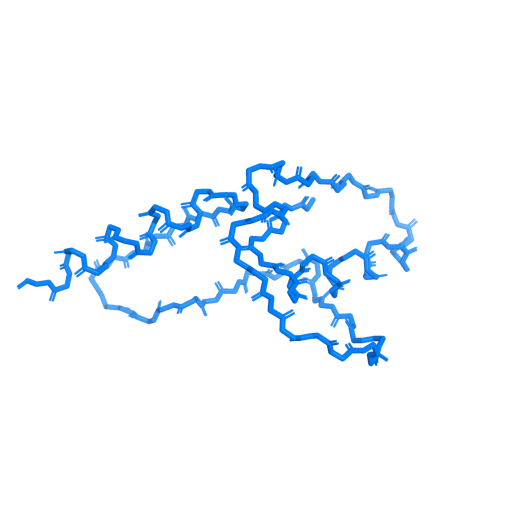0.967 1.00 96.50 73 GLN A N 1
ATOM 557 C CA . GLN A 1 73 ? -6.147 4.144 12.049 1.00 96.50 73 GLN A CA 1
ATOM 558 C C . GLN A 1 73 ? -6.390 4.775 13.424 1.00 96.50 73 GLN A C 1
ATOM 560 O O . GLN A 1 73 ? -7.205 4.256 14.183 1.00 96.50 73 GLN A O 1
ATOM 565 N N . GLN A 1 74 ? -5.784 5.932 13.704 1.00 96.81 74 GLN A N 1
ATOM 566 C CA . GLN A 1 74 ? -6.018 6.668 14.954 1.00 96.81 74 GLN A CA 1
ATOM 567 C C . GLN A 1 74 ? -7.491 7.063 15.130 1.00 96.81 74 GLN A C 1
ATOM 569 O O . GLN A 1 74 ? -8.048 6.966 16.223 1.00 96.81 74 GLN A O 1
ATOM 574 N N . ALA A 1 75 ? -8.153 7.508 14.059 1.00 97.88 75 ALA A N 1
ATOM 575 C CA . ALA A 1 75 ? -9.582 7.804 14.091 1.00 97.88 75 ALA A CA 1
ATOM 576 C C . ALA A 1 75 ? -10.407 6.540 14.369 1.00 97.88 75 ALA A C 1
ATOM 578 O O . ALA A 1 75 ? -11.334 6.582 15.175 1.00 97.88 75 ALA A O 1
ATOM 579 N N . ALA A 1 76 ? -10.043 5.412 13.754 1.00 97.69 76 ALA A N 1
ATOM 580 C CA . ALA A 1 76 ? -10.706 4.133 13.973 1.00 97.69 76 ALA A CA 1
ATOM 581 C C . ALA A 1 76 ? -10.590 3.673 15.438 1.00 97.69 76 ALA A C 1
ATOM 583 O O . ALA A 1 76 ? -11.573 3.183 15.990 1.00 97.69 76 ALA A O 1
ATOM 584 N N . GLU A 1 77 ? -9.423 3.845 16.065 1.00 96.50 77 GLU A N 1
ATOM 585 C CA . GLU A 1 77 ? -9.197 3.558 17.489 1.00 96.50 77 GLU A CA 1
ATOM 586 C C . GLU A 1 77 ? -10.061 4.441 18.395 1.00 96.50 77 GLU A C 1
ATOM 588 O O . GLU A 1 77 ? -10.663 3.946 19.343 1.00 96.50 77 GLU A O 1
ATOM 593 N N . ARG A 1 78 ? -10.176 5.736 18.082 1.00 97.56 78 ARG A N 1
ATOM 594 C CA . ARG A 1 78 ? -11.010 6.677 18.848 1.00 97.56 78 ARG A CA 1
ATOM 595 C C . ARG A 1 78 ? -12.504 6.388 18.728 1.00 97.56 78 ARG A C 1
ATOM 597 O O . ARG A 1 78 ? -13.219 6.569 19.698 1.00 97.56 78 ARG A O 1
ATOM 604 N N . LEU A 1 79 ? -12.966 5.960 17.554 1.00 96.62 79 LEU A N 1
ATOM 605 C CA . LEU A 1 79 ? -14.365 5.579 17.314 1.00 96.62 79 LEU A CA 1
ATOM 606 C C . LEU A 1 79 ? -14.740 4.231 17.946 1.00 96.62 79 LEU A C 1
ATOM 608 O O . LEU A 1 79 ? -15.917 3.900 18.000 1.00 96.62 79 LEU A O 1
ATOM 612 N N . ALA A 1 80 ? -13.752 3.434 18.362 1.00 93.50 80 ALA A N 1
ATOM 613 C CA . ALA A 1 80 ? -13.969 2.140 19.005 1.00 93.50 80 ALA A CA 1
ATOM 614 C C . ALA A 1 80 ? -14.205 2.238 20.522 1.00 93.50 80 ALA A C 1
ATOM 616 O O . ALA A 1 80 ? -14.482 1.214 21.145 1.00 93.50 80 ALA A O 1
ATOM 617 N N . GLN A 1 81 ? -14.007 3.429 21.098 1.00 86.12 81 GLN A N 1
ATOM 618 C CA . GLN A 1 81 ? -14.253 3.747 22.507 1.00 86.12 81 GLN A CA 1
ATOM 619 C C . GLN A 1 81 ? -15.722 4.109 22.711 1.00 86.12 81 GLN A C 1
ATOM 621 O O . GLN A 1 81 ? -16.277 3.665 23.738 1.00 86.12 81 GLN A O 1
#

Radius of gyration: 14.03 Å; chains: 1; bounding box: 35×24×41 Å

Foldseek 3Di:
DAAAAPVRCQQAVLVCVVDPDHDDYDYQPVHPPDDDDDDDPPSHHDDPPDDDDPDDDDPDDDDDGHNCVVVSVVVVVVVVD

Secondary structure (DSSP, 8-state):
----SHHHHHHHHHHHHH-SS-------GGGTTT-------------SS-----S--SS------TTHHHHHHHHHHHHT-

Sequence (81 aa):
LVPSSPARAYGLLLAAIDDPDPVIFLEPTRLYRMNPQPLADDARRLPLDSCFTLREGGDLTLVSWGASVHETQQAAERLAQ